Protein AF-A0A946C0I8-F1 (afdb_monomer_lite)

Sequence (73 aa):
MIDTVKNWLRQIAEVGLMLIAAAVVLEIIFGSAVPFLGVSILGNITALSAELGDKGLVGVISLAVIIWLYNRR

Structure (mmCIF, N/CA/C/O backbone):
data_AF-A0A946C0I8-F1
#
_entry.id   AF-A0A946C0I8-F1
#
loop_
_atom_site.group_PDB
_atom_site.id
_atom_site.type_symbol
_atom_site.label_atom_id
_atom_site.label_alt_id
_atom_site.label_comp_id
_atom_site.label_asym_id
_atom_site.label_entity_id
_atom_site.label_seq_id
_atom_site.pdbx_PDB_ins_code
_atom_site.Cartn_x
_atom_site.Cartn_y
_atom_site.Cartn_z
_atom_site.occupancy
_atom_site.B_iso_or_equiv
_atom_site.auth_seq_id
_atom_site.auth_comp_id
_atom_site.auth_asym_id
_atom_site.auth_atom_id
_atom_site.pdbx_PDB_model_num
ATOM 1 N N . MET A 1 1 ? -18.842 5.953 19.550 1.00 85.69 1 MET A N 1
ATOM 2 C CA . MET A 1 1 ? -18.127 6.975 18.741 1.00 85.69 1 MET A CA 1
ATOM 3 C C . MET A 1 1 ? -16.836 6.423 18.147 1.00 85.69 1 MET A C 1
ATOM 5 O O . MET A 1 1 ? -16.674 6.512 16.938 1.00 85.69 1 MET A O 1
ATOM 9 N N . ILE A 1 2 ? -15.954 5.808 18.949 1.00 92.38 2 ILE A N 1
ATOM 10 C CA . ILE A 1 2 ? -14.733 5.140 18.453 1.00 92.38 2 ILE A CA 1
ATOM 11 C C . ILE A 1 2 ? -15.059 4.057 17.414 1.00 92.38 2 ILE A C 1
ATOM 13 O O . ILE A 1 2 ? -14.422 4.012 16.365 1.00 92.38 2 ILE A O 1
ATOM 17 N N . ASP A 1 3 ? -16.100 3.252 17.642 1.00 93.00 3 ASP A N 1
ATOM 18 C CA . ASP A 1 3 ? -16.507 2.204 16.693 1.00 93.00 3 ASP A CA 1
ATOM 19 C C . ASP A 1 3 ? -16.971 2.770 15.350 1.00 93.00 3 ASP A C 1
ATOM 21 O O . ASP A 1 3 ? -16.663 2.220 14.296 1.00 93.00 3 ASP A O 1
ATOM 25 N N . THR A 1 4 ? -17.656 3.915 15.372 1.00 94.12 4 THR A N 1
ATOM 26 C CA . THR A 1 4 ? -18.091 4.627 14.167 1.00 94.12 4 THR A CA 1
ATOM 27 C C . THR A 1 4 ? -16.887 5.092 13.354 1.00 94.12 4 THR A C 1
ATOM 29 O O . THR A 1 4 ? -16.821 4.821 12.160 1.00 94.12 4 THR A O 1
ATOM 32 N N . VAL A 1 5 ? -15.902 5.727 13.998 1.00 94.94 5 VAL A N 1
ATOM 33 C CA . VAL A 1 5 ? -14.664 6.175 13.336 1.00 94.94 5 VAL A CA 1
ATOM 34 C C . VAL A 1 5 ? -13.873 4.983 12.794 1.00 94.94 5 VAL A C 1
ATOM 36 O O . VAL A 1 5 ? -13.427 5.014 11.649 1.00 94.94 5 VAL A O 1
ATOM 39 N N . LYS A 1 6 ? -13.756 3.898 13.571 1.00 92.25 6 LYS A N 1
ATOM 40 C CA . LYS A 1 6 ? -13.100 2.657 13.136 1.00 92.25 6 LYS A CA 1
ATOM 41 C C . LYS A 1 6 ? -13.778 2.071 11.895 1.00 92.25 6 LYS A C 1
ATOM 43 O O . LYS A 1 6 ? -13.087 1.631 10.979 1.00 92.25 6 LYS A O 1
ATOM 48 N N . ASN A 1 7 ? -15.109 2.089 11.846 1.00 94.06 7 ASN A N 1
ATOM 49 C CA . ASN A 1 7 ? -15.869 1.601 10.698 1.00 94.06 7 ASN A CA 1
ATOM 50 C C . ASN A 1 7 ? -15.679 2.488 9.455 1.00 94.06 7 ASN A C 1
ATOM 52 O O . ASN A 1 7 ? -15.459 1.969 8.366 1.00 94.06 7 ASN A O 1
ATOM 56 N N . TRP A 1 8 ? -15.683 3.814 9.615 1.00 95.94 8 TRP A N 1
ATOM 57 C CA . TRP A 1 8 ? -15.401 4.752 8.521 1.00 95.94 8 TRP A CA 1
ATOM 58 C C . TRP A 1 8 ? -13.997 4.566 7.940 1.00 95.94 8 TRP A C 1
ATOM 60 O O . TRP A 1 8 ? -13.845 4.436 6.727 1.00 95.94 8 TRP A O 1
ATOM 70 N N . LEU A 1 9 ? -12.972 4.488 8.796 1.00 93.69 9 LEU A N 1
ATOM 71 C CA . LEU A 1 9 ? -11.593 4.243 8.361 1.00 93.69 9 LEU A CA 1
ATOM 72 C C . LEU A 1 9 ? -11.457 2.907 7.627 1.00 93.69 9 LEU A C 1
ATOM 74 O O . LEU A 1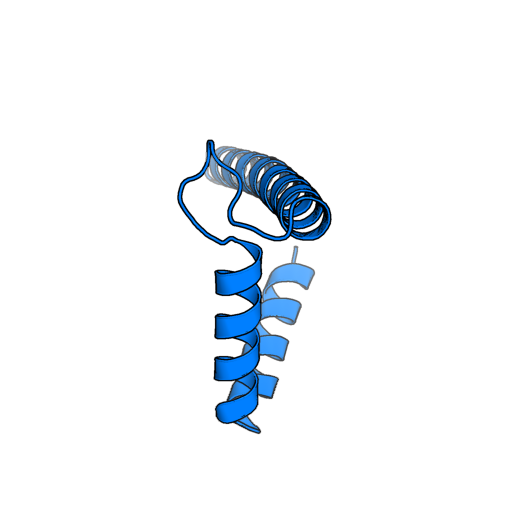 9 ? -10.736 2.821 6.635 1.00 93.69 9 LEU A O 1
ATOM 78 N N . ARG A 1 10 ? -12.176 1.876 8.085 1.00 90.56 10 ARG A N 1
ATOM 79 C CA . ARG A 1 10 ? -12.210 0.573 7.419 1.00 90.56 10 ARG A CA 1
ATOM 80 C C . ARG A 1 10 ? -12.788 0.677 6.010 1.00 90.56 10 ARG A C 1
ATOM 82 O O . ARG A 1 10 ? -12.148 0.207 5.078 1.00 90.56 10 ARG A O 1
ATOM 89 N N . GLN A 1 11 ? -13.943 1.317 5.851 1.00 95.00 11 GLN A N 1
ATOM 90 C CA . GLN A 1 11 ? -14.586 1.467 4.542 1.00 95.00 11 GLN A CA 1
ATOM 91 C C . GLN A 1 11 ? -13.718 2.272 3.570 1.00 95.00 11 GLN A C 1
ATOM 93 O O . GLN A 1 11 ? -13.552 1.878 2.420 1.00 95.00 11 GLN A O 1
ATOM 98 N N . ILE A 1 12 ? -13.101 3.360 4.040 1.00 95.12 12 ILE A N 1
ATOM 99 C CA . ILE A 1 12 ? -12.178 4.158 3.223 1.00 95.12 12 ILE A CA 1
ATOM 100 C C . ILE A 1 12 ? -10.969 3.319 2.797 1.00 95.12 12 ILE A C 1
ATOM 102 O O . ILE A 1 12 ? -10.581 3.368 1.633 1.00 95.12 12 ILE A O 1
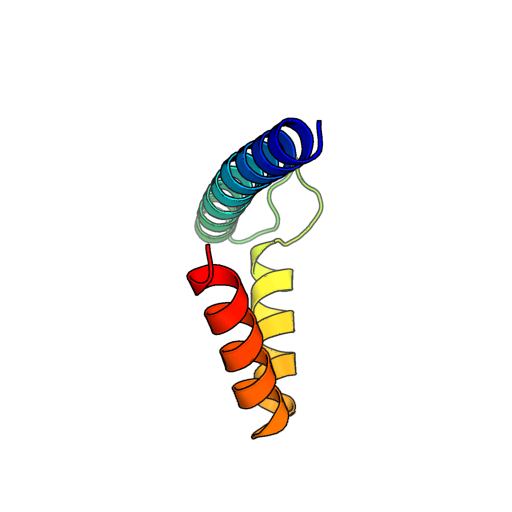ATOM 106 N N . ALA A 1 13 ? -10.387 2.531 3.706 1.00 92.88 13 ALA A N 1
ATOM 107 C CA . ALA A 1 13 ? -9.265 1.657 3.379 1.00 92.88 13 ALA A CA 1
ATOM 108 C C . ALA A 1 13 ? -9.654 0.563 2.372 1.00 92.88 13 ALA A C 1
ATOM 110 O O . ALA A 1 13 ? -8.883 0.278 1.461 1.00 92.88 13 ALA A O 1
ATOM 111 N N . GLU A 1 14 ? -10.845 -0.027 2.499 1.00 93.00 14 GLU A N 1
ATOM 112 C CA . GLU A 1 14 ? -11.359 -1.021 1.549 1.00 93.00 14 GLU A CA 1
ATOM 113 C C . GLU A 1 14 ? -11.535 -0.423 0.150 1.00 93.00 14 GLU A C 1
ATOM 115 O O . GLU A 1 14 ? -11.014 -0.974 -0.819 1.00 93.00 14 GLU A O 1
ATOM 120 N N . VAL A 1 15 ? -12.182 0.741 0.044 1.00 95.44 15 VAL A N 1
ATOM 121 C CA . VAL A 1 15 ? -12.349 1.444 -1.237 1.00 95.44 15 VAL A CA 1
ATOM 122 C C . VAL A 1 15 ? -10.994 1.870 -1.807 1.00 95.44 15 VAL A C 1
ATOM 124 O O . VAL A 1 15 ? -10.723 1.650 -2.985 1.00 95.44 15 VAL A O 1
ATOM 127 N N . GLY A 1 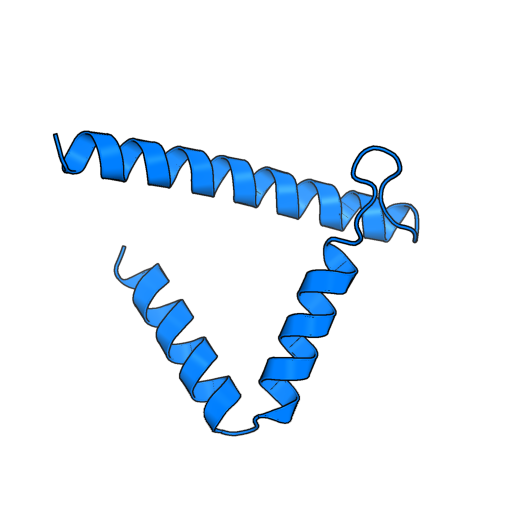16 ? -10.108 2.423 -0.977 1.00 92.94 16 GLY A N 1
ATOM 128 C CA . GLY A 1 16 ? -8.762 2.821 -1.384 1.00 92.94 16 GLY A CA 1
ATOM 129 C C . GLY A 1 16 ? -7.939 1.651 -1.924 1.00 92.94 16 GLY A C 1
ATOM 130 O O . GLY A 1 16 ? -7.299 1.784 -2.964 1.00 92.94 16 GLY A O 1
ATOM 131 N N . LEU A 1 17 ? -8.005 0.482 -1.279 1.00 92.88 17 LEU A N 1
ATOM 132 C CA . LEU A 1 17 ? -7.336 -0.736 -1.748 1.00 92.88 17 LEU A CA 1
ATOM 133 C C . LEU A 1 17 ? -7.885 -1.213 -3.097 1.00 92.88 17 LEU A C 1
ATOM 135 O O . LEU A 1 17 ? -7.100 -1.588 -3.967 1.00 92.88 17 LEU A O 1
ATOM 139 N N . MET A 1 18 ? -9.205 -1.161 -3.303 1.00 94.06 18 MET A N 1
ATOM 140 C CA . MET A 1 18 ? -9.811 -1.493 -4.599 1.00 94.06 18 MET A CA 1
ATOM 141 C C . MET A 1 18 ? -9.346 -0.537 -5.705 1.00 94.06 18 MET A C 1
ATOM 143 O O . MET A 1 18 ? -9.038 -0.981 -6.812 1.00 94.06 18 MET A O 1
ATOM 147 N N . LEU A 1 19 ? -9.239 0.761 -5.404 1.00 92.38 19 LEU A N 1
ATOM 148 C CA . LEU A 1 19 ? -8.738 1.764 -6.347 1.00 92.38 19 LEU A CA 1
ATOM 149 C C . LEU A 1 19 ? -7.259 1.544 -6.691 1.00 92.38 19 LEU A C 1
ATOM 151 O O . LEU A 1 19 ? -6.899 1.597 -7.866 1.00 92.38 19 LEU A O 1
ATOM 155 N N . ILE A 1 20 ? -6.416 1.246 -5.696 1.00 92.25 20 ILE A N 1
ATOM 156 C CA . ILE A 1 20 ? -5.001 0.902 -5.907 1.00 92.25 20 ILE A CA 1
ATOM 157 C C . ILE A 1 20 ? -4.889 -0.330 -6.810 1.00 92.25 20 ILE A C 1
ATOM 159 O O . ILE A 1 20 ? -4.134 -0.308 -7.779 1.00 92.25 20 ILE A O 1
ATOM 163 N N . ALA A 1 21 ? -5.667 -1.382 -6.537 1.00 92.50 21 ALA A N 1
ATOM 164 C CA . ALA A 1 21 ? -5.658 -2.599 -7.343 1.00 92.50 21 ALA A CA 1
ATOM 165 C C . ALA A 1 21 ? -6.053 -2.325 -8.805 1.00 92.50 21 ALA A C 1
ATOM 167 O O . ALA A 1 21 ? -5.364 -2.771 -9.722 1.00 92.50 21 ALA A O 1
ATOM 168 N N . ALA A 1 22 ? -7.115 -1.546 -9.034 1.00 92.31 22 ALA A N 1
ATOM 169 C CA . ALA A 1 22 ? -7.536 -1.158 -10.378 1.00 92.31 22 ALA A CA 1
ATOM 170 C C . ALA A 1 22 ? -6.454 -0.344 -11.108 1.00 92.31 22 ALA A C 1
ATOM 172 O O . ALA A 1 22 ? -6.159 -0.606 -12.273 1.00 92.31 22 ALA A O 1
ATOM 173 N N . ALA A 1 23 ? -5.829 0.611 -10.419 1.00 91.19 23 ALA A N 1
ATOM 174 C CA . ALA A 1 23 ? -4.779 1.438 -10.996 1.00 91.19 23 ALA A CA 1
ATOM 175 C C . ALA A 1 23 ? -3.534 0.626 -11.381 1.00 91.19 23 ALA A C 1
ATOM 177 O O . ALA A 1 23 ? -2.988 0.841 -12.460 1.00 91.19 23 ALA A O 1
ATOM 178 N N . VAL A 1 24 ? -3.132 -0.350 -10.558 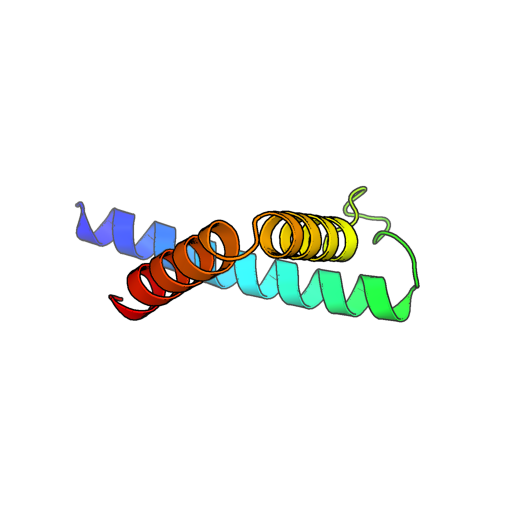1.00 92.94 24 VAL A N 1
ATOM 179 C CA . VAL A 1 24 ? -2.029 -1.271 -10.880 1.00 92.94 24 VAL A CA 1
ATOM 180 C C . VAL A 1 24 ? -2.332 -2.077 -12.143 1.00 92.94 24 VAL A C 1
ATOM 182 O O . VAL A 1 24 ? -1.469 -2.196 -13.008 1.00 92.94 24 VAL A O 1
ATOM 185 N N . VAL A 1 25 ? -3.555 -2.596 -12.294 1.00 92.75 25 VAL A N 1
ATOM 186 C CA . VAL A 1 25 ? -3.952 -3.332 -13.508 1.00 92.75 25 VAL A CA 1
ATOM 187 C C . VAL A 1 25 ? -3.851 -2.443 -14.749 1.00 92.75 25 VAL A C 1
ATOM 189 O O . VAL A 1 25 ? -3.293 -2.866 -15.759 1.00 92.75 25 VAL A O 1
ATOM 192 N N . LEU A 1 26 ? -4.347 -1.204 -14.674 1.00 91.69 26 LEU A N 1
ATOM 193 C CA . LEU A 1 26 ? -4.256 -0.254 -15.787 1.00 91.69 26 LEU A CA 1
ATOM 194 C C . LEU A 1 26 ? -2.802 0.093 -16.129 1.00 91.69 26 LEU A C 1
ATOM 196 O O . LEU A 1 26 ? -2.440 0.103 -17.302 1.00 91.69 26 LEU A O 1
ATOM 200 N N . GLU A 1 27 ? -1.965 0.340 -15.123 1.00 91.25 27 GLU A N 1
ATOM 201 C CA . GLU A 1 27 ? -0.546 0.656 -15.309 1.00 91.25 27 GLU A CA 1
ATOM 202 C C . GLU A 1 27 ? 0.214 -0.491 -15.996 1.00 91.25 27 GLU A C 1
ATOM 204 O O . GLU A 1 27 ? 1.021 -0.243 -16.889 1.00 91.25 27 GLU A O 1
ATOM 209 N N . ILE A 1 28 ? -0.101 -1.748 -15.657 1.00 91.62 28 ILE A N 1
ATOM 210 C CA . ILE A 1 28 ? 0.466 -2.934 -16.322 1.00 91.62 28 ILE A CA 1
ATOM 211 C C . ILE A 1 28 ? 0.033 -3.010 -17.793 1.00 91.62 28 ILE A C 1
ATOM 213 O O . ILE A 1 28 ? 0.862 -3.296 -18.653 1.00 91.62 28 ILE A O 1
ATOM 217 N N . ILE A 1 29 ? -1.246 -2.752 -18.096 1.00 91.88 29 ILE A N 1
ATOM 218 C CA . ILE A 1 29 ? -1.778 -2.817 -19.469 1.00 91.88 29 ILE A CA 1
ATOM 219 C C . ILE A 1 29 ? -1.147 -1.742 -20.359 1.00 91.88 29 ILE A C 1
ATOM 221 O O . ILE A 1 29 ? -0.769 -2.022 -21.495 1.00 91.88 29 ILE A O 1
ATOM 225 N N . PHE A 1 30 ? -1.047 -0.510 -19.858 1.00 88.62 30 PHE A N 1
ATOM 226 C CA . PHE A 1 30 ? -0.547 0.628 -20.632 1.00 88.62 30 PHE A CA 1
ATOM 227 C C . PHE A 1 30 ? 0.978 0.798 -20.571 1.00 88.62 30 PHE A C 1
ATOM 229 O O . PHE A 1 30 ? 1.526 1.607 -21.320 1.00 88.62 30 PHE A O 1
ATOM 236 N N . GLY A 1 31 ? 1.673 0.070 -19.690 1.00 83.75 31 GLY A N 1
ATOM 237 C CA . GLY A 1 31 ? 3.134 0.100 -19.557 1.00 83.75 31 GLY A CA 1
ATOM 238 C C . GLY A 1 31 ? 3.705 1.446 -19.097 1.00 83.75 31 GLY A C 1
ATOM 239 O O . GLY A 1 31 ? 4.896 1.705 -19.256 1.00 83.75 31 GLY A O 1
ATOM 240 N N . SER A 1 32 ? 2.864 2.333 -18.574 1.00 83.12 32 SER A N 1
ATOM 241 C CA . SER A 1 32 ? 3.231 3.677 -18.131 1.00 83.12 32 SER A CA 1
ATOM 242 C C . SER A 1 32 ? 2.275 4.150 -17.042 1.00 83.12 32 SER A C 1
ATOM 244 O O . SER A 1 32 ? 1.169 3.619 -16.902 1.00 83.12 32 SER A O 1
ATOM 246 N N . ALA A 1 33 ? 2.704 5.156 -16.272 1.00 76.75 33 ALA A N 1
ATOM 247 C CA . ALA A 1 33 ? 1.876 5.750 -15.233 1.00 76.75 33 ALA A CA 1
ATOM 248 C C . ALA A 1 33 ? 0.527 6.190 -15.813 1.00 76.75 33 ALA A C 1
ATOM 250 O O . ALA A 1 33 ? 0.454 6.839 -16.860 1.00 76.75 33 ALA A O 1
ATOM 251 N N . VAL A 1 34 ? -0.544 5.827 -15.114 1.00 74.94 34 VAL A N 1
ATOM 252 C CA . VAL A 1 34 ? -1.901 6.064 -15.589 1.00 74.94 34 VAL A CA 1
ATOM 253 C C . VAL A 1 34 ? -2.135 7.583 -15.733 1.00 74.94 34 VAL A C 1
ATOM 255 O O . VAL A 1 34 ? -1.962 8.307 -14.746 1.00 74.94 34 VAL A O 1
ATOM 258 N N . PRO A 1 35 ? -2.544 8.094 -16.917 1.00 67.75 35 PRO A N 1
ATOM 259 C CA . PRO A 1 35 ? -2.491 9.528 -17.238 1.00 67.75 35 PRO A CA 1
ATOM 260 C C . PRO A 1 35 ? -3.239 10.462 -16.278 1.00 67.75 35 PRO A C 1
ATOM 262 O O . PRO A 1 35 ? -2.883 11.628 -16.150 1.00 67.75 35 PRO A O 1
ATOM 265 N N . PHE A 1 36 ? -4.270 9.967 -15.593 1.00 70.81 36 PHE A N 1
ATOM 266 C CA . PHE A 1 36 ? -5.094 10.745 -14.664 1.00 70.81 36 PHE A CA 1
ATOM 267 C C . PHE A 1 36 ? -4.601 10.720 -13.208 1.00 70.81 36 PHE A C 1
ATOM 269 O O . PHE A 1 36 ? -5.123 11.469 -12.387 1.00 70.81 36 PHE A O 1
ATOM 276 N N . LEU A 1 37 ? -3.614 9.880 -12.873 1.00 75.25 37 LEU A N 1
ATOM 277 C CA . LEU A 1 37 ? -3.055 9.781 -11.517 1.00 75.25 37 LEU A CA 1
ATOM 278 C C . LEU A 1 37 ? -1.706 10.492 -11.390 1.00 75.25 37 LEU A C 1
ATOM 280 O O . LEU A 1 37 ? -1.345 10.890 -10.288 1.00 75.25 37 LEU A O 1
ATOM 284 N N . GLY A 1 38 ? -0.961 10.660 -12.491 1.00 75.31 38 GLY A N 1
ATOM 285 C CA . GLY A 1 38 ? 0.324 11.375 -12.511 1.00 75.31 38 GLY A CA 1
ATOM 286 C C . GLY A 1 38 ? 1.437 10.738 -11.664 1.00 75.31 38 GLY A C 1
ATOM 287 O O . GLY A 1 38 ? 2.516 11.312 -11.542 1.00 75.31 38 GLY A O 1
ATOM 288 N N . VAL A 1 39 ? 1.188 9.564 -11.077 1.00 83.19 39 VAL A N 1
ATOM 289 C CA . VAL A 1 39 ? 2.089 8.838 -10.177 1.00 83.19 39 VAL A CA 1
ATOM 290 C C . VAL A 1 39 ? 2.063 7.353 -10.544 1.00 83.19 39 VAL A C 1
ATOM 292 O O . VAL A 1 39 ? 1.003 6.810 -10.857 1.00 83.19 39 VAL A O 1
ATOM 295 N N . SER A 1 40 ? 3.227 6.698 -10.497 1.00 90.00 40 SER A N 1
ATOM 296 C CA . SER A 1 40 ? 3.375 5.254 -10.717 1.00 90.00 40 SER A CA 1
ATOM 297 C C . SER A 1 40 ? 3.083 4.485 -9.428 1.00 90.00 40 SER A C 1
ATOM 299 O O . SER A 1 40 ? 3.866 4.511 -8.477 1.00 90.00 40 SER A O 1
ATOM 301 N N . ILE A 1 41 ? 1.940 3.806 -9.375 1.00 91.94 41 ILE A N 1
ATOM 302 C CA . ILE A 1 41 ? 1.501 3.074 -8.179 1.00 91.94 41 ILE A CA 1
ATOM 303 C C . ILE A 1 41 ? 2.212 1.730 -8.115 1.00 91.94 41 ILE A C 1
ATOM 305 O O . ILE A 1 41 ? 2.700 1.344 -7.052 1.00 91.94 41 ILE A O 1
ATOM 309 N N . LEU A 1 42 ? 2.342 1.054 -9.258 1.00 92.00 42 LEU A N 1
ATOM 310 C CA . LEU A 1 42 ? 3.158 -0.149 -9.361 1.00 92.00 42 LEU A CA 1
ATOM 311 C C . LEU A 1 42 ? 4.623 0.154 -9.016 1.00 92.00 42 LEU A C 1
ATOM 313 O O . LEU A 1 42 ? 5.236 -0.583 -8.244 1.00 92.00 42 LEU A O 1
ATOM 317 N N . GLY A 1 43 ? 5.163 1.272 -9.510 1.00 93.00 43 GLY A N 1
ATOM 318 C CA . GLY A 1 43 ? 6.509 1.738 -9.180 1.00 93.00 43 GLY A CA 1
ATOM 319 C C . GLY A 1 43 ? 6.704 1.906 -7.675 1.00 93.00 43 GLY A C 1
ATOM 320 O O . GLY A 1 43 ? 7.634 1.331 -7.115 1.00 93.00 43 GLY A O 1
ATOM 321 N N . ASN A 1 44 ? 5.776 2.581 -6.993 1.00 92.81 44 ASN A N 1
ATOM 322 C CA . ASN A 1 44 ? 5.827 2.741 -5.537 1.00 92.81 44 ASN A CA 1
ATOM 323 C C . ASN A 1 44 ? 5.817 1.393 -4.793 1.00 92.81 44 ASN A C 1
ATOM 325 O O . ASN A 1 44 ? 6.601 1.196 -3.866 1.00 92.81 44 ASN A O 1
ATOM 329 N N . ILE A 1 45 ? 4.968 0.442 -5.206 1.00 92.75 45 ILE A N 1
ATOM 330 C CA . ILE A 1 45 ? 4.897 -0.894 -4.588 1.00 92.75 45 ILE A CA 1
ATOM 331 C C . ILE A 1 45 ? 6.203 -1.670 -4.800 1.00 92.75 45 ILE A C 1
ATOM 333 O O . ILE A 1 45 ? 6.724 -2.280 -3.863 1.00 92.75 45 ILE A O 1
ATOM 337 N N . THR A 1 46 ? 6.748 -1.651 -6.018 1.00 94.06 46 THR A N 1
ATOM 338 C CA . THR A 1 46 ? 8.008 -2.346 -6.329 1.00 94.06 46 THR A CA 1
ATOM 339 C C . THR A 1 46 ? 9.202 -1.728 -5.603 1.00 94.06 46 THR A C 1
ATOM 341 O O . THR A 1 46 ? 10.029 -2.473 -5.082 1.00 94.06 46 THR A O 1
ATOM 344 N N . ALA A 1 47 ? 9.257 -0.399 -5.475 1.00 95.31 47 ALA A N 1
ATOM 345 C CA . ALA A 1 47 ? 10.291 0.300 -4.717 1.00 95.31 47 ALA A CA 1
ATOM 346 C C . ALA A 1 47 ? 10.255 -0.075 -3.229 1.00 95.31 47 ALA A C 1
ATOM 348 O O . AL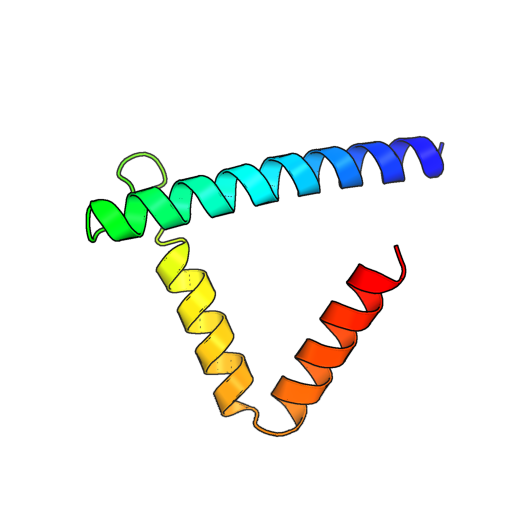A A 1 47 ? 11.283 -0.449 -2.668 1.00 95.31 47 ALA A O 1
ATOM 349 N N . LEU A 1 48 ? 9.067 -0.073 -2.612 1.00 93.50 48 LEU A N 1
ATOM 350 C CA . LEU A 1 48 ? 8.891 -0.524 -1.226 1.00 93.50 48 LEU A CA 1
ATOM 351 C C . LEU A 1 48 ? 9.287 -1.995 -1.047 1.00 93.50 48 LEU A C 1
ATOM 353 O O . LEU A 1 48 ? 9.931 -2.355 -0.064 1.00 93.50 48 LEU A O 1
ATOM 357 N N . SER A 1 49 ? 8.929 -2.854 -2.003 1.00 92.50 49 SER A N 1
ATOM 358 C CA . SER A 1 49 ? 9.293 -4.276 -1.965 1.00 92.50 49 SER A CA 1
ATOM 359 C C . SER A 1 49 ? 10.810 -4.473 -2.047 1.00 92.50 49 SER A C 1
ATOM 361 O O . SER A 1 49 ? 11.362 -5.299 -1.320 1.00 92.50 49 SER A O 1
ATOM 363 N N . ALA A 1 50 ? 11.489 -3.695 -2.894 1.00 95.81 50 ALA A N 1
ATOM 364 C CA . ALA A 1 50 ? 12.942 -3.705 -3.002 1.00 95.81 50 ALA A CA 1
ATOM 365 C C . ALA A 1 50 ? 13.608 -3.206 -1.711 1.00 95.81 50 ALA A C 1
ATOM 367 O O . ALA A 1 50 ? 14.533 -3.848 -1.221 1.00 95.81 50 ALA A O 1
ATOM 368 N N . GLU A 1 51 ? 13.101 -2.117 -1.123 1.00 95.12 51 GLU A N 1
ATOM 369 C CA . GLU A 1 51 ? 13.610 -1.580 0.142 1.00 95.12 51 GLU A CA 1
ATOM 370 C C . GLU A 1 51 ? 13.495 -2.608 1.273 1.00 95.12 51 GLU A C 1
ATOM 372 O O . GLU A 1 51 ? 14.461 -2.839 1.999 1.00 95.12 51 GLU A O 1
ATOM 377 N N . LEU A 1 52 ? 12.346 -3.279 1.397 1.00 93.75 52 LEU A N 1
ATOM 378 C CA . LEU A 1 52 ? 12.162 -4.340 2.388 1.00 93.75 52 LEU A CA 1
ATOM 379 C C . LEU A 1 52 ? 13.117 -5.518 2.149 1.00 93.75 52 LEU A C 1
ATOM 381 O O . LEU A 1 52 ? 13.677 -6.043 3.110 1.00 93.75 52 LEU A O 1
ATOM 385 N N . GLY A 1 53 ? 13.340 -5.918 0.895 1.00 91.94 53 GLY A N 1
ATOM 386 C CA . GLY A 1 53 ? 14.300 -6.970 0.549 1.00 91.94 53 GLY A CA 1
ATOM 387 C C . GLY A 1 53 ? 15.745 -6.618 0.924 1.00 91.94 53 GLY A C 1
ATOM 388 O O . GLY A 1 53 ? 16.461 -7.460 1.466 1.00 91.94 53 GLY A O 1
ATOM 389 N N . ASP A 1 54 ? 16.149 -5.364 0.713 1.00 96.25 54 ASP A N 1
ATOM 390 C CA . ASP A 1 54 ? 17.494 -4.856 1.018 1.00 96.25 54 ASP A CA 1
ATOM 391 C C . ASP A 1 54 ? 17.803 -4.847 2.528 1.00 96.25 54 ASP A C 1
ATOM 393 O O . ASP A 1 54 ? 18.941 -5.042 2.951 1.00 96.25 54 ASP A O 1
ATOM 397 N N . LYS A 1 55 ? 16.780 -4.709 3.385 1.00 94.44 55 LYS A N 1
ATOM 398 C CA . LYS A 1 55 ? 16.949 -4.776 4.852 1.00 94.44 55 LYS A CA 1
ATOM 399 C C . LYS A 1 55 ? 17.120 -6.199 5.407 1.00 94.44 55 LYS A C 1
ATOM 401 O O . LYS A 1 55 ? 17.287 -6.354 6.622 1.00 94.44 55 LYS A O 1
ATOM 406 N N . GLY A 1 56 ? 17.062 -7.242 4.575 1.00 93.12 56 GLY A N 1
ATOM 407 C CA . GLY A 1 56 ? 17.260 -8.635 4.989 1.00 93.12 56 GLY A CA 1
ATOM 408 C C . GLY A 1 56 ? 16.295 -9.074 6.100 1.00 93.12 56 GLY A C 1
ATOM 409 O O . GLY A 1 56 ? 15.075 -8.993 5.949 1.00 93.12 56 GLY A O 1
ATOM 410 N N . LEU A 1 57 ? 16.828 -9.521 7.246 1.00 95.12 57 LEU A N 1
ATOM 411 C CA . LEU A 1 57 ? 16.020 -10.002 8.380 1.00 95.12 57 LEU A CA 1
ATOM 412 C C . LEU A 1 57 ? 15.045 -8.936 8.910 1.00 95.12 57 LEU A C 1
ATOM 414 O O . LEU A 1 57 ? 13.907 -9.256 9.250 1.00 95.12 57 LEU A O 1
ATOM 418 N N . VAL A 1 58 ? 15.466 -7.668 8.954 1.00 95.94 58 VAL A N 1
ATOM 419 C CA . VAL A 1 58 ? 14.620 -6.567 9.446 1.00 95.94 58 VAL A CA 1
ATOM 420 C C . VAL A 1 58 ? 13.419 -6.351 8.525 1.00 95.94 58 VAL A C 1
ATOM 422 O O . VAL A 1 58 ? 12.311 -6.106 9.007 1.00 95.94 58 VAL A O 1
ATOM 425 N N . GLY A 1 59 ? 13.607 -6.502 7.212 1.00 94.94 59 GLY A N 1
ATOM 426 C CA . GLY A 1 59 ? 12.524 -6.421 6.234 1.00 94.94 59 GLY A CA 1
ATOM 427 C C . GLY A 1 59 ? 11.475 -7.511 6.435 1.00 94.94 59 GLY A C 1
ATOM 428 O O . GLY A 1 59 ? 10.279 -7.222 6.487 1.00 94.94 59 GLY A O 1
ATOM 429 N N . VAL A 1 60 ? 11.919 -8.753 6.648 1.00 94.88 60 VAL A N 1
ATOM 430 C CA . VAL A 1 60 ? 11.026 -9.898 6.903 1.00 94.88 60 VAL A CA 1
ATOM 431 C C . VAL A 1 60 ? 10.235 -9.712 8.198 1.00 94.88 60 VAL A C 1
ATOM 433 O O . VAL A 1 60 ? 9.022 -9.922 8.213 1.00 94.88 60 VAL A O 1
ATOM 436 N N . ILE A 1 61 ? 10.891 -9.277 9.278 1.00 96.38 61 ILE A N 1
ATOM 437 C CA . ILE A 1 61 ? 10.216 -8.999 10.554 1.00 96.38 61 ILE A CA 1
ATOM 438 C C . ILE A 1 61 ? 9.183 -7.879 10.380 1.00 96.38 61 ILE A C 1
ATOM 440 O O . ILE A 1 61 ? 8.055 -8.011 10.852 1.00 96.38 61 ILE A O 1
ATOM 444 N N . SER A 1 62 ? 9.534 -6.806 9.668 1.00 95.38 62 SER A N 1
ATOM 445 C CA . SER A 1 62 ? 8.615 -5.692 9.403 1.00 95.38 62 SER A CA 1
ATOM 446 C C . SER A 1 62 ? 7.370 -6.164 8.650 1.00 95.38 62 SER A C 1
ATOM 448 O O . SER A 1 62 ? 6.248 -5.856 9.056 1.00 95.38 62 SER A O 1
ATOM 450 N N . LEU A 1 63 ? 7.545 -6.986 7.610 1.00 93.88 63 LEU A N 1
ATOM 451 C CA . LEU A 1 63 ? 6.432 -7.571 6.864 1.00 93.88 63 LEU A CA 1
ATOM 452 C C . LEU A 1 63 ? 5.560 -8.473 7.754 1.00 93.88 63 LEU A C 1
ATOM 454 O O . LEU A 1 63 ? 4.334 -8.375 7.714 1.00 93.88 63 LEU A O 1
ATOM 458 N N . ALA A 1 64 ? 6.174 -9.307 8.599 1.00 94.56 64 ALA A N 1
ATOM 459 C CA . ALA A 1 64 ? 5.458 -10.176 9.531 1.00 94.56 64 ALA A CA 1
ATOM 460 C C . ALA A 1 64 ? 4.601 -9.379 10.527 1.00 94.56 64 ALA A C 1
ATOM 462 O O . ALA A 1 64 ? 3.449 -9.739 10.769 1.00 94.56 64 ALA A O 1
ATOM 463 N N . VAL A 1 65 ? 5.125 -8.271 11.062 1.00 95.38 65 VAL A N 1
ATOM 464 C CA . VAL A 1 65 ? 4.380 -7.374 11.960 1.00 95.38 65 VAL A CA 1
ATOM 465 C C . VAL A 1 65 ? 3.197 -6.723 11.239 1.00 95.38 65 VAL A C 1
ATOM 467 O O . VAL A 1 65 ? 2.099 -6.692 11.794 1.00 95.38 65 VAL A O 1
ATOM 470 N N . ILE A 1 66 ? 3.383 -6.252 10.000 1.00 92.56 66 ILE A N 1
ATOM 471 C CA . ILE A 1 66 ? 2.303 -5.657 9.193 1.00 92.56 66 ILE A CA 1
ATOM 472 C C . ILE A 1 66 ? 1.190 -6.680 8.940 1.00 92.56 66 ILE A C 1
ATOM 474 O O . ILE A 1 66 ? 0.017 -6.389 9.185 1.00 92.56 66 ILE A O 1
ATOM 478 N N . ILE A 1 67 ? 1.547 -7.891 8.498 1.00 93.00 67 ILE A N 1
ATOM 479 C CA . ILE A 1 67 ? 0.585 -8.974 8.244 1.00 93.00 67 ILE A CA 1
ATOM 480 C C . ILE A 1 67 ? -0.139 -9.362 9.535 1.00 93.00 67 ILE A C 1
ATOM 482 O O . ILE A 1 67 ? -1.356 -9.532 9.534 1.00 93.00 67 ILE A O 1
ATOM 486 N N . TRP A 1 68 ? 0.582 -9.468 10.651 1.00 95.31 68 TRP A N 1
ATOM 487 C CA . TRP A 1 68 ? -0.010 -9.784 11.947 1.00 95.31 68 TRP A CA 1
ATOM 488 C C . TRP A 1 68 ? -1.008 -8.716 12.404 1.00 95.31 68 TRP A C 1
ATOM 490 O O . TRP A 1 68 ? -2.107 -9.060 12.836 1.00 95.31 68 TRP A O 1
ATOM 500 N N . LEU A 1 69 ? -0.671 -7.430 12.263 1.00 90.62 69 LEU A N 1
ATOM 501 C CA . LEU A 1 69 ? -1.566 -6.321 12.602 1.00 90.62 69 LEU A CA 1
ATOM 502 C C . LEU A 1 69 ? -2.826 -6.345 11.727 1.00 90.62 69 LEU A C 1
ATOM 504 O O . LEU A 1 69 ? -3.933 -6.154 12.227 1.00 90.62 69 LEU A O 1
ATOM 508 N 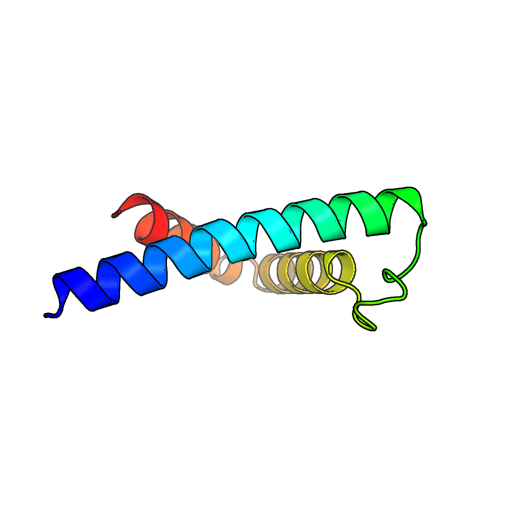N . TYR A 1 70 ? -2.659 -6.612 10.430 1.00 84.69 70 TYR A N 1
ATOM 509 C CA . TYR A 1 70 ? -3.768 -6.713 9.487 1.00 84.69 70 TYR A CA 1
ATOM 510 C C . TYR A 1 70 ? -4.667 -7.921 9.772 1.00 84.69 70 TYR A C 1
ATOM 512 O O . TYR A 1 70 ? -5.884 -7.809 9.675 1.00 84.69 70 TYR A O 1
ATOM 520 N N . ASN A 1 71 ? -4.097 -9.064 10.155 1.00 89.06 71 ASN A N 1
ATOM 521 C CA . ASN A 1 71 ? -4.859 -10.270 10.482 1.00 89.06 71 ASN A CA 1
ATOM 522 C C . ASN A 1 71 ? -5.490 -10.221 11.876 1.00 89.06 71 ASN A C 1
ATOM 524 O O . ASN A 1 71 ? -6.431 -10.962 12.136 1.00 89.06 71 ASN A O 1
ATOM 528 N N . ARG A 1 72 ? -5.033 -9.324 12.757 1.00 81.88 72 ARG A N 1
ATOM 529 C CA . ARG A 1 72 ? -5.657 -9.051 14.062 1.00 81.88 72 ARG A CA 1
ATOM 530 C C . ARG A 1 72 ? -6.928 -8.186 13.964 1.00 81.88 72 ARG A C 1
ATOM 532 O O . ARG A 1 72 ? -7.354 -7.596 14.959 1.00 81.88 72 ARG A O 1
ATOM 539 N N . ARG A 1 73 ? -7.490 -8.096 12.756 1.00 57.59 73 ARG A N 1
ATOM 540 C CA . ARG A 1 73 ? -8.807 -7.527 12.452 1.00 57.59 73 ARG A CA 1
ATOM 541 C C . ARG A 1 73 ? -9.912 -8.122 13.313 1.00 57.59 73 ARG A C 1
ATOM 543 O O . ARG A 1 73 ? -9.880 -9.344 13.563 1.00 57.59 73 ARG A O 1
#

pLDDT: mean 90.41, std 7.24, range [57.59, 96.38]

Radius of gyration: 15.48 Å; chains: 1; bounding box: 36×22×39 Å

Secondary structure (DSSP, 8-state):
-HHHHHHHHHHHHHHHHHHHHHHHHHHHHHTS--TTT-S-HHHHHHHHHHHHHHTTHHHHHHHHHHHHHHHT-

Foldseek 3Di:
DVVVVVVVVVVVVVVVVVVLVVQQVVCVVVVHRDPVVPDDSVVVVVVLVVVLVVVPPVSVVVVVVVVVVVVVD